Protein AF-A0A429BXP4-F1 (afdb_monomer)

Sequence (166 aa):
RALGGWEVPPVADDTGEAVEIPVRYDGPDLADVAALWGVAPEEVGALHRSRPYRVAFCGFATGFGDLTGLPPRLHVPRRSTPRTRVPAGAVALAGPYSAVYPRATPGGWQLIGTMPDPRPLWDPARERAALLTPGTRVRFVTADAAADGTGTGSAAAQATSPEAGA

pLDDT: mean 83.08, std 20.67, range [30.67, 98.5]

Solvent-accessible surface area (backbone atoms only — not comparable to full-atom values): 9716 Å² total; per-residue (Å²): 138,80,77,85,78,73,76,78,75,78,81,76,80,75,81,67,83,58,46,75,43,48,31,38,73,74,24,90,33,28,58,61,50,10,59,75,59,74,50,56,52,80,48,45,52,56,64,61,35,76,37,67,31,30,21,71,43,63,70,92,43,83,27,25,28,44,22,37,62,57,58,78,83,68,44,40,71,54,48,94,70,57,39,82,66,38,57,50,10,32,24,32,33,37,42,54,29,38,38,48,32,45,50,68,40,61,45,32,54,39,32,42,16,35,26,91,73,30,58,69,29,47,35,89,89,43,96,66,31,46,63,46,43,67,59,38,44,33,33,49,42,65,63,86,73,84,85,72,88,76,86,75,82,81,84,78,78,84,83,81,80,86,80,83,89,132

Secondary structure (DSSP, 8-state):
---TT-PPPPPPP--SPPEEEEEB---TTHHHHHHHHTS-HHHHHHHHHTS-EEEEEE-SSTT-EEEE---GGG-BPPPSS-EEEEPTTEEEEEBTEEEE-SS-EEE-SEEEEE-S--GGGB-TTSSS-BS--TT-EEEEEESSS----------PPP-PPP----

Structure (mmCIF, N/CA/C/O backbone):
data_AF-A0A429BXP4-F1
#
_entry.id   AF-A0A429BXP4-F1
#
loop_
_atom_site.group_PDB
_atom_site.id
_atom_site.type_symbol
_atom_site.label_atom_id
_atom_site.label_alt_id
_atom_site.label_comp_id
_atom_site.label_asym_id
_atom_site.label_entity_id
_atom_site.label_seq_id
_atom_site.pdbx_PDB_ins_code
_atom_site.Cartn_x
_atom_site.Cartn_y
_atom_site.Cartn_z
_atom_site.occupancy
_atom_site.B_iso_or_equiv
_atom_site.auth_seq_id
_atom_site.auth_comp_id
_atom_site.auth_asym_id
_atom_site.auth_atom_id
_atom_site.pdbx_PDB_model_num
ATOM 1 N N . ARG A 1 1 ? 14.741 22.616 -33.235 1.00 57.88 1 ARG A N 1
ATOM 2 C CA . ARG A 1 1 ? 15.098 21.176 -33.260 1.00 57.88 1 ARG A CA 1
ATOM 3 C C . ARG A 1 1 ? 13.783 20.406 -33.163 1.00 57.88 1 ARG A C 1
ATOM 5 O O . ARG A 1 1 ? 13.161 20.465 -32.114 1.00 57.88 1 ARG A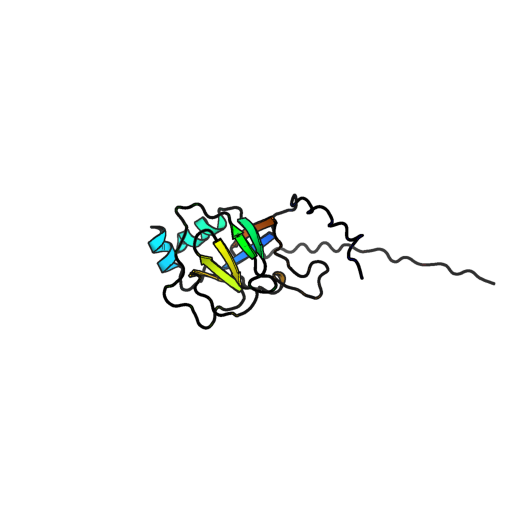 O 1
ATOM 12 N N . ALA A 1 2 ? 13.274 19.864 -34.271 1.00 58.53 2 ALA A N 1
ATOM 13 C CA . ALA A 1 2 ? 11.943 19.255 -34.316 1.00 58.53 2 ALA A CA 1
ATOM 14 C C . ALA A 1 2 ? 12.009 17.794 -33.849 1.00 58.53 2 ALA A C 1
ATOM 16 O O . ALA A 1 2 ? 12.848 17.041 -34.336 1.00 58.53 2 ALA A O 1
ATOM 17 N N . LEU A 1 3 ? 11.109 17.394 -32.948 1.00 65.88 3 LEU A N 1
ATOM 18 C CA . LEU A 1 3 ? 10.882 16.004 -32.516 1.00 65.88 3 LEU A CA 1
ATOM 19 C C . LEU A 1 3 ? 10.189 15.158 -33.614 1.00 65.88 3 LEU A C 1
ATOM 21 O O . LEU A 1 3 ? 9.490 14.201 -33.312 1.00 65.88 3 LEU A O 1
ATOM 25 N N . GLY A 1 4 ? 10.342 15.525 -34.892 1.00 71.12 4 GLY A N 1
ATOM 26 C CA . GLY A 1 4 ? 9.495 15.073 -36.006 1.00 71.12 4 GLY A CA 1
ATOM 27 C C . GLY A 1 4 ? 9.658 13.612 -36.431 1.00 71.12 4 GLY A C 1
ATOM 28 O O . GLY A 1 4 ? 9.002 13.197 -37.375 1.00 71.12 4 GLY A O 1
ATOM 29 N N . GLY A 1 5 ? 10.520 12.850 -35.758 1.00 77.25 5 GLY A N 1
ATOM 30 C CA . GLY A 1 5 ? 10.741 11.427 -36.022 1.00 77.25 5 GLY A CA 1
ATOM 31 C C . GLY A 1 5 ? 10.690 10.557 -34.770 1.00 77.25 5 GLY A C 1
ATOM 32 O O . GLY A 1 5 ? 11.159 9.425 -34.817 1.00 77.25 5 GLY A O 1
ATOM 33 N N . TRP A 1 6 ? 10.194 11.072 -33.636 1.00 77.19 6 TRP A N 1
ATOM 34 C CA . TRP A 1 6 ? 10.018 10.222 -32.462 1.00 77.19 6 TRP A CA 1
ATOM 35 C C . TRP A 1 6 ? 8.747 9.393 -32.617 1.00 77.19 6 TRP A C 1
ATOM 37 O O . TRP A 1 6 ? 7.641 9.853 -32.337 1.00 77.19 6 TRP A O 1
ATOM 47 N N . GLU A 1 7 ? 8.925 8.171 -33.101 1.00 73.69 7 GLU A N 1
ATOM 48 C CA . GLU A 1 7 ? 7.879 7.163 -33.101 1.00 73.69 7 GLU A CA 1
ATOM 49 C C . GLU A 1 7 ? 7.761 6.606 -31.680 1.00 73.69 7 GLU A C 1
ATOM 51 O O . GLU A 1 7 ? 8.727 6.080 -31.120 1.00 73.69 7 GLU A O 1
ATOM 56 N N . VAL A 1 8 ? 6.595 6.793 -31.060 1.00 71.44 8 VAL A N 1
ATOM 57 C CA . VAL A 1 8 ? 6.319 6.238 -29.733 1.00 71.44 8 VAL A CA 1
ATOM 58 C C . VAL A 1 8 ? 6.174 4.728 -29.912 1.00 71.44 8 VAL A C 1
ATOM 60 O O . VAL A 1 8 ? 5.257 4.308 -30.622 1.00 71.44 8 VAL A O 1
ATOM 63 N N . PRO A 1 9 ? 7.048 3.904 -29.304 1.00 68.19 9 PRO A N 1
ATOM 64 C CA . PRO A 1 9 ? 6.911 2.462 -29.395 1.00 68.19 9 PRO A CA 1
ATOM 65 C C . PRO A 1 9 ? 5.525 2.046 -28.892 1.00 68.19 9 PRO A C 1
ATOM 67 O O . PRO A 1 9 ? 5.037 2.633 -27.916 1.00 68.19 9 PRO A O 1
ATOM 70 N N . PRO A 1 10 ? 4.884 1.045 -29.516 1.00 61.34 10 PRO A N 1
ATOM 71 C CA . PRO A 1 10 ? 3.637 0.510 -28.997 1.00 61.34 10 PRO A CA 1
ATOM 72 C C . PRO A 1 10 ? 3.841 0.063 -27.547 1.00 61.34 10 PRO A C 1
ATOM 74 O O . PRO A 1 10 ? 4.886 -0.487 -27.188 1.00 61.34 10 PRO A O 1
ATOM 77 N N . VAL A 1 11 ? 2.846 0.334 -26.699 1.00 59.59 11 VAL A N 1
ATOM 78 C CA . VAL A 1 11 ? 2.852 -0.134 -25.311 1.00 59.59 11 VAL A CA 1
ATOM 79 C C . VAL A 1 11 ? 2.943 -1.655 -25.357 1.00 59.59 11 VAL A C 1
ATOM 81 O O . VAL A 1 11 ? 2.066 -2.294 -25.930 1.00 59.59 11 VAL A O 1
ATOM 84 N N . ALA A 1 12 ? 4.019 -2.222 -24.807 1.00 59.44 12 ALA A N 1
ATOM 85 C CA . ALA A 1 12 ? 4.189 -3.668 -24.764 1.00 59.44 12 ALA A CA 1
ATOM 86 C C . ALA A 1 12 ? 2.985 -4.307 -24.059 1.00 59.44 12 ALA A C 1
ATOM 88 O O . ALA A 1 12 ? 2.574 -3.844 -22.989 1.00 59.44 12 ALA A O 1
ATOM 89 N N . ASP A 1 13 ? 2.431 -5.361 -24.656 1.00 53.03 13 ASP A N 1
ATOM 90 C CA . ASP A 1 13 ? 1.368 -6.134 -24.030 1.00 53.03 13 ASP A CA 1
ATOM 91 C C . ASP A 1 13 ? 1.881 -6.717 -22.707 1.00 53.03 13 ASP A C 1
ATOM 93 O O . ASP A 1 13 ? 2.863 -7.459 -22.666 1.00 53.03 13 ASP A O 1
ATOM 97 N N . ASP A 1 14 ? 1.214 -6.384 -21.599 1.00 57.91 14 ASP A N 1
ATOM 98 C CA . ASP A 1 14 ? 1.537 -6.933 -20.278 1.00 57.91 14 ASP A CA 1
ATOM 99 C C . ASP A 1 14 ? 0.919 -8.334 -20.110 1.00 57.91 14 ASP A C 1
ATOM 101 O O . ASP A 1 14 ? 0.059 -8.570 -19.254 1.00 57.91 14 ASP A O 1
ATOM 105 N N . THR A 1 15 ? 1.333 -9.262 -20.982 1.00 55.06 15 THR A N 1
ATOM 106 C CA . THR A 1 15 ? 1.071 -10.710 -20.882 1.00 55.06 15 THR A CA 1
ATOM 107 C C . THR A 1 15 ? 2.021 -11.405 -19.904 1.00 55.06 15 THR A C 1
ATOM 109 O O . THR A 1 15 ? 1.985 -12.628 -19.781 1.00 55.06 15 THR A O 1
ATOM 112 N N . GLY A 1 16 ? 2.879 -10.643 -19.219 1.00 65.69 16 GLY A N 1
ATOM 113 C CA . GLY A 1 16 ? 3.829 -11.148 -18.239 1.00 65.69 16 GLY A CA 1
ATOM 114 C C . GLY A 1 16 ? 3.165 -11.747 -16.998 1.00 65.69 16 GLY A C 1
ATOM 115 O O . GLY A 1 16 ? 1.983 -11.523 -16.694 1.00 65.69 16 GLY A O 1
ATOM 116 N N . GLU A 1 17 ? 3.954 -12.533 -16.271 1.00 83.25 17 GLU A N 1
ATOM 117 C CA . GLU A 1 17 ? 3.596 -13.028 -14.947 1.00 83.25 17 GLU A CA 1
ATOM 118 C C . GLU A 1 17 ? 3.415 -11.856 -13.967 1.00 83.25 17 GLU A C 1
ATOM 120 O O . GLU A 1 17 ? 4.081 -10.825 -14.071 1.00 83.25 17 GLU A O 1
ATOM 125 N N . ALA A 1 18 ? 2.468 -11.985 -13.033 1.00 91.38 18 ALA A N 1
ATOM 126 C CA . ALA A 1 18 ? 2.193 -10.921 -12.074 1.00 91.38 18 ALA A CA 1
ATOM 127 C C . ALA A 1 18 ? 3.382 -10.730 -11.124 1.00 91.38 18 ALA A C 1
ATOM 129 O O . ALA A 1 18 ? 3.876 -11.691 -10.542 1.00 91.38 18 ALA A O 1
ATOM 130 N N . VAL A 1 19 ? 3.785 -9.479 -10.904 1.00 93.00 19 VAL A N 1
ATOM 131 C CA . VAL A 1 19 ? 4.804 -9.139 -9.909 1.00 93.00 19 VAL A CA 1
ATOM 132 C C . VAL A 1 19 ? 4.271 -9.460 -8.519 1.00 93.00 19 VAL A C 1
ATOM 134 O O . VAL A 1 19 ? 3.243 -8.922 -8.093 1.00 93.00 19 VAL A O 1
ATOM 137 N N . GLU A 1 20 ? 4.992 -10.308 -7.797 1.00 95.00 20 GLU A N 1
ATOM 138 C CA . GLU A 1 20 ? 4.665 -10.629 -6.416 1.00 95.00 20 GLU A CA 1
ATOM 139 C C . GLU A 1 20 ? 5.269 -9.621 -5.450 1.00 95.00 20 GLU A C 1
ATOM 141 O O . GLU A 1 20 ? 6.457 -9.306 -5.494 1.00 95.00 20 GLU A O 1
ATOM 146 N N . ILE A 1 21 ? 4.430 -9.129 -4.546 1.00 96.06 21 ILE A N 1
ATOM 147 C CA . ILE A 1 21 ? 4.822 -8.218 -3.481 1.00 96.06 21 ILE A CA 1
ATOM 148 C C . ILE A 1 21 ? 4.629 -8.942 -2.147 1.00 96.06 21 ILE A C 1
ATOM 150 O O . ILE A 1 21 ? 3.482 -9.134 -1.727 1.00 96.06 21 ILE A O 1
ATOM 154 N N . PRO A 1 22 ? 5.716 -9.347 -1.467 1.00 96.94 22 PRO A N 1
ATOM 155 C CA . PRO A 1 22 ? 5.642 -9.915 -0.129 1.00 96.94 22 PRO A CA 1
ATOM 156 C C . PRO A 1 22 ? 5.201 -8.862 0.885 1.00 96.94 22 PRO A C 1
ATOM 158 O O . PRO A 1 22 ? 5.755 -7.768 0.929 1.00 96.94 22 PRO A O 1
ATOM 161 N N . VAL A 1 23 ? 4.227 -9.203 1.724 1.00 98.06 23 VAL A N 1
ATOM 162 C CA . VAL A 1 23 ? 3.652 -8.314 2.736 1.00 98.06 23 VAL A CA 1
ATOM 163 C C . VAL A 1 23 ? 3.552 -9.038 4.068 1.00 98.06 23 VAL A C 1
ATOM 165 O O . VAL A 1 23 ? 2.966 -10.118 4.160 1.00 98.06 23 VAL A O 1
ATOM 168 N N . ARG A 1 24 ? 4.075 -8.412 5.119 1.00 98.00 24 ARG A N 1
ATOM 169 C CA . ARG A 1 24 ? 3.652 -8.680 6.493 1.00 98.00 24 ARG A CA 1
ATOM 170 C C . ARG A 1 24 ? 2.472 -7.770 6.784 1.00 98.00 24 ARG A C 1
ATOM 172 O O . ARG A 1 24 ? 2.585 -6.561 6.618 1.00 98.00 24 ARG A O 1
ATOM 179 N N . TYR A 1 25 ? 1.331 -8.331 7.161 1.00 97.88 25 TYR A N 1
ATOM 180 C CA . TYR A 1 25 ? 0.165 -7.535 7.542 1.00 97.88 25 TYR A CA 1
ATOM 181 C C . TYR A 1 25 ? 0.307 -7.125 9.010 1.00 97.88 25 TYR A C 1
ATOM 183 O O . TYR A 1 25 ? -0.297 -7.720 9.893 1.00 97.88 25 TYR A O 1
ATOM 191 N N . ASP A 1 26 ? 1.157 -6.126 9.246 1.00 97.31 26 ASP A N 1
ATOM 192 C CA . ASP A 1 26 ? 1.536 -5.571 10.554 1.00 97.31 26 ASP A CA 1
ATOM 193 C C . ASP A 1 26 ? 1.261 -4.056 10.658 1.00 97.31 26 ASP A C 1
ATOM 195 O O . ASP A 1 26 ? 1.789 -3.363 11.529 1.00 97.31 26 ASP A O 1
ATOM 199 N N . GLY A 1 27 ? 0.455 -3.518 9.737 1.00 97.69 27 GLY A N 1
ATOM 200 C CA . GLY A 1 27 ? 0.245 -2.084 9.607 1.00 97.69 27 GLY A CA 1
ATOM 201 C C . GLY A 1 27 ? -0.566 -1.479 10.760 1.00 97.69 27 GLY A C 1
ATOM 202 O O . GLY A 1 27 ? -1.510 -2.098 11.252 1.00 97.69 27 GLY A O 1
ATOM 203 N N . PRO A 1 28 ? -0.264 -0.230 11.159 1.00 98.00 28 PRO A N 1
ATOM 204 C CA . PRO A 1 28 ? -0.914 0.425 12.293 1.00 98.00 28 PRO A CA 1
ATOM 205 C C . PRO A 1 28 ? -2.403 0.728 12.075 1.00 98.00 28 PRO A C 1
ATOM 207 O O . PRO A 1 28 ? -3.103 0.966 13.051 1.00 98.00 28 PRO A O 1
ATOM 210 N N . ASP A 1 29 ? -2.885 0.740 10.827 1.00 98.31 29 ASP A N 1
ATOM 211 C CA . ASP A 1 29 ? -4.287 1.026 10.495 1.00 98.31 29 ASP A CA 1
ATOM 212 C C . ASP A 1 29 ? -5.093 -0.256 10.207 1.00 98.31 29 ASP A C 1
ATOM 214 O O . ASP A 1 29 ? -6.226 -0.175 9.737 1.00 98.31 29 ASP A O 1
ATOM 218 N N . LEU A 1 30 ? -4.535 -1.447 10.466 1.00 97.56 30 LEU A N 1
ATOM 219 C CA . LEU A 1 30 ? -5.219 -2.722 10.212 1.00 97.56 30 LEU A CA 1
ATOM 220 C C . LEU A 1 30 ? -6.564 -2.823 10.924 1.00 97.56 30 LEU A C 1
ATOM 222 O O . LEU A 1 30 ? -7.554 -3.176 10.291 1.00 97.56 30 LEU A O 1
ATOM 226 N N . ALA A 1 31 ? -6.604 -2.497 12.216 1.00 98.00 31 ALA A N 1
ATOM 227 C CA . ALA A 1 31 ? -7.829 -2.567 13.008 1.00 98.00 31 ALA A CA 1
ATOM 228 C C . ALA A 1 31 ? -8.898 -1.584 12.498 1.00 98.00 31 ALA A C 1
ATOM 230 O O . ALA A 1 31 ? -10.065 -1.952 12.375 1.00 98.00 31 ALA A O 1
ATOM 231 N N . ASP A 1 32 ? -8.493 -0.367 12.126 1.00 98.06 32 ASP A N 1
ATOM 232 C CA . ASP A 1 32 ? -9.397 0.645 11.571 1.00 98.06 32 ASP A CA 1
ATOM 233 C C . ASP A 1 32 ? -9.956 0.204 10.209 1.00 98.06 32 ASP A C 1
ATOM 235 O O . ASP A 1 32 ? -11.154 0.325 9.946 1.00 98.06 32 ASP A O 1
ATOM 239 N N . VAL A 1 33 ? -9.106 -0.352 9.339 1.00 98.38 33 VAL A N 1
ATOM 240 C CA . VAL A 1 33 ? -9.527 -0.908 8.043 1.00 98.38 33 VAL A CA 1
ATOM 241 C C . VAL A 1 33 ? -10.455 -2.108 8.233 1.00 98.38 33 VAL A C 1
ATOM 243 O O . VAL A 1 33 ? -11.461 -2.207 7.535 1.00 98.38 33 VAL A O 1
ATOM 246 N N . ALA A 1 34 ? -10.163 -2.987 9.191 1.00 98.31 34 ALA A N 1
ATOM 247 C CA . ALA A 1 34 ? -11.007 -4.131 9.520 1.00 98.31 34 ALA A CA 1
ATOM 248 C C . ALA A 1 34 ? -12.406 -3.686 9.965 1.00 98.31 34 ALA A C 1
ATOM 250 O O . ALA A 1 34 ? -13.405 -4.195 9.457 1.00 98.31 34 ALA A O 1
ATOM 251 N N . ALA A 1 35 ? -12.482 -2.666 10.826 1.00 98.25 35 ALA A N 1
ATOM 252 C CA . ALA A 1 35 ? -13.742 -2.074 11.262 1.00 98.25 35 ALA A CA 1
ATOM 253 C C . ALA A 1 35 ? -14.536 -1.467 10.091 1.00 98.25 35 ALA A C 1
ATOM 255 O O . ALA A 1 35 ? -15.740 -1.692 9.986 1.00 98.25 35 ALA A O 1
ATOM 256 N N . LEU A 1 36 ? -13.868 -0.757 9.173 1.00 97.88 36 LEU A N 1
ATOM 257 C CA . LEU A 1 36 ? -14.496 -0.220 7.957 1.00 97.88 36 LEU A CA 1
ATOM 258 C C . LEU A 1 36 ? -15.024 -1.318 7.025 1.00 97.88 36 LEU A C 1
ATOM 260 O O . LEU A 1 36 ? -15.998 -1.104 6.306 1.00 97.88 36 LEU A O 1
ATOM 264 N N . TRP A 1 37 ? -14.375 -2.479 7.013 1.00 97.75 37 TRP A N 1
ATOM 265 C CA . TRP A 1 37 ? -14.766 -3.630 6.201 1.00 97.75 37 TRP A CA 1
ATOM 266 C C . TRP A 1 37 ? -15.758 -4.567 6.901 1.00 97.75 37 TRP A C 1
ATOM 268 O O . TRP A 1 37 ? -16.327 -5.431 6.235 1.00 97.75 37 TRP A O 1
ATOM 278 N N . GLY A 1 38 ? -15.982 -4.395 8.208 1.00 97.94 38 GLY A N 1
ATOM 279 C CA . GLY A 1 38 ? -16.840 -5.262 9.016 1.00 97.94 38 GLY A CA 1
ATOM 280 C C . GLY A 1 38 ? -16.269 -6.668 9.223 1.00 97.94 38 GLY A C 1
ATOM 281 O O . GLY A 1 38 ? -17.031 -7.630 9.226 1.00 97.94 38 GLY A O 1
ATOM 282 N N . VAL A 1 39 ? -14.944 -6.791 9.350 1.00 98.25 39 VAL A N 1
ATOM 283 C CA . VAL A 1 39 ? -14.217 -8.069 9.490 1.00 98.25 39 VAL A CA 1
ATOM 284 C C . VAL A 1 39 ? -13.242 -8.032 10.666 1.00 98.25 39 VAL A C 1
ATOM 286 O O . VAL A 1 39 ? -12.987 -6.965 11.230 1.00 98.25 39 VAL A O 1
ATOM 289 N N . ALA A 1 40 ? -12.674 -9.180 11.034 1.00 97.62 40 ALA A N 1
ATOM 290 C CA . ALA A 1 40 ? -11.598 -9.232 12.018 1.00 97.62 40 ALA A CA 1
ATOM 291 C C . ALA A 1 40 ? -10.268 -8.706 11.424 1.00 97.62 40 ALA A C 1
ATOM 293 O O . ALA A 1 40 ? -10.030 -8.861 10.219 1.00 97.62 40 ALA A O 1
ATOM 294 N N . PRO A 1 41 ? -9.371 -8.095 12.228 1.00 96.25 41 PRO A N 1
ATOM 295 C CA . PRO A 1 41 ? -8.076 -7.593 11.751 1.00 96.25 41 PRO A CA 1
ATOM 296 C C . PRO A 1 41 ? -7.243 -8.619 10.973 1.00 96.25 41 PRO A C 1
ATOM 298 O O . PRO A 1 41 ? -6.599 -8.279 9.980 1.00 96.25 41 PRO A O 1
ATOM 301 N N . GLU A 1 42 ? -7.304 -9.886 11.372 1.00 94.88 42 GLU A N 1
ATOM 302 C CA . GLU A 1 42 ? -6.574 -10.996 10.760 1.00 94.88 42 GLU A CA 1
ATOM 303 C C . GLU A 1 42 ? -7.083 -11.322 9.342 1.00 94.88 42 GLU A C 1
ATOM 305 O O . GLU A 1 42 ? -6.336 -11.827 8.499 1.00 94.88 42 GLU A O 1
ATOM 310 N N . GLU A 1 43 ? -8.340 -10.990 9.033 1.00 97.19 43 GLU A N 1
ATOM 311 C CA . GLU A 1 43 ? -8.970 -11.247 7.733 1.00 97.19 43 GLU A CA 1
ATOM 312 C C . GLU A 1 43 ? -8.601 -10.194 6.677 1.00 97.19 43 GLU A C 1
ATOM 314 O O . GLU A 1 43 ? -8.674 -10.466 5.472 1.00 97.19 43 GLU A O 1
ATOM 319 N N . VAL A 1 44 ? -8.150 -9.005 7.099 1.00 97.94 44 VAL A N 1
ATOM 320 C CA . VAL A 1 44 ? -7.784 -7.899 6.196 1.00 97.94 44 VAL A CA 1
ATOM 321 C C . VAL A 1 44 ? -6.720 -8.343 5.198 1.00 97.94 44 VAL A C 1
ATOM 323 O O . VAL A 1 44 ? -6.854 -8.111 3.993 1.00 97.94 44 VAL A O 1
ATOM 326 N N . GLY A 1 45 ? -5.688 -9.038 5.679 1.00 97.12 45 GLY A N 1
ATOM 327 C CA . GLY A 1 45 ? -4.607 -9.518 4.828 1.00 97.12 45 GLY A CA 1
ATOM 328 C C . GLY A 1 45 ? -5.066 -10.546 3.797 1.00 97.12 45 GLY A C 1
ATOM 329 O O . GLY A 1 45 ? -4.655 -10.488 2.636 1.00 97.12 45 GLY A O 1
ATOM 330 N N . ALA A 1 46 ? -5.967 -11.454 4.184 1.00 96.56 46 ALA A N 1
ATOM 331 C CA . ALA A 1 46 ? -6.544 -12.440 3.2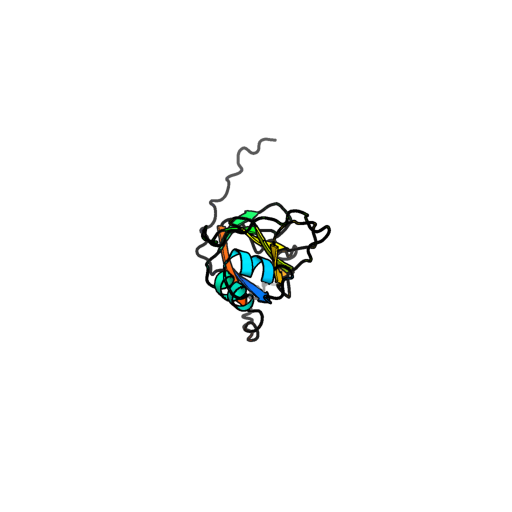74 1.00 96.56 46 ALA A CA 1
ATOM 332 C C . ALA A 1 46 ? -7.384 -11.768 2.177 1.00 96.56 46 ALA A C 1
ATOM 334 O O . ALA A 1 46 ? -7.197 -12.050 0.990 1.00 96.56 46 ALA A O 1
ATOM 335 N N . LEU A 1 47 ? -8.247 -10.820 2.554 1.00 96.56 47 LEU A N 1
ATOM 336 C CA . LEU A 1 47 ? -9.074 -10.065 1.614 1.00 96.56 47 LEU A CA 1
ATOM 337 C C . LEU A 1 47 ? -8.243 -9.217 0.650 1.00 96.56 47 LEU A C 1
ATOM 339 O O . LEU A 1 47 ? -8.539 -9.197 -0.547 1.00 96.56 47 LEU A O 1
ATOM 343 N N . HIS A 1 48 ? -7.200 -8.555 1.151 1.00 97.44 48 HIS A N 1
ATOM 344 C CA . HIS A 1 48 ? -6.289 -7.750 0.344 1.00 97.44 48 HIS A CA 1
ATOM 345 C C . HIS A 1 48 ? -5.522 -8.610 -0.673 1.00 97.44 48 HIS A C 1
ATOM 347 O O . HIS A 1 48 ? -5.548 -8.324 -1.866 1.00 97.44 48 HIS A O 1
ATOM 353 N N . ARG A 1 49 ? -4.911 -9.721 -0.240 1.00 96.06 49 ARG A N 1
ATOM 354 C CA . ARG A 1 49 ? -4.138 -10.624 -1.117 1.00 96.06 49 ARG A CA 1
ATOM 355 C C . ARG A 1 49 ? -4.984 -11.400 -2.128 1.00 96.06 49 ARG A C 1
ATOM 357 O O . ARG A 1 49 ? -4.472 -11.755 -3.184 1.00 96.06 49 ARG A O 1
ATOM 364 N N . SER A 1 50 ? -6.255 -11.679 -1.838 1.00 93.69 50 SER A N 1
ATOM 365 C CA . SER A 1 50 ? -7.120 -12.517 -2.694 1.00 93.69 50 SER A CA 1
ATOM 366 C C . SER A 1 50 ? -7.393 -11.956 -4.100 1.00 93.69 50 SER A C 1
ATOM 368 O O . SER A 1 50 ? -8.127 -12.566 -4.877 1.00 93.69 50 SER A O 1
ATOM 370 N N . ARG A 1 51 ? -6.846 -10.781 -4.433 1.00 87.19 51 ARG A N 1
ATOM 371 C CA . ARG A 1 51 ? -7.223 -9.992 -5.602 1.00 87.19 51 ARG A CA 1
ATOM 372 C C . ARG A 1 51 ? -6.051 -9.780 -6.550 1.00 87.19 51 ARG A C 1
ATOM 374 O O . ARG A 1 51 ? -4.938 -9.519 -6.093 1.00 87.19 51 ARG A O 1
ATOM 381 N N . PRO A 1 52 ? -6.299 -9.825 -7.868 1.00 90.31 52 PRO A N 1
ATOM 382 C CA . PRO A 1 52 ? -5.352 -9.300 -8.831 1.00 90.31 52 PRO A CA 1
ATOM 383 C C . PRO A 1 52 ? -5.362 -7.771 -8.773 1.00 90.31 52 PRO A C 1
ATOM 385 O O . PRO A 1 52 ? -6.423 -7.146 -8.705 1.00 90.31 52 PRO A O 1
ATOM 388 N N . TYR A 1 53 ? -4.178 -7.178 -8.848 1.00 95.56 53 TYR A N 1
ATOM 389 C CA . TYR A 1 53 ? -4.002 -5.739 -8.955 1.00 95.56 53 TYR A CA 1
ATOM 390 C C . TYR A 1 53 ? -3.363 -5.369 -10.288 1.00 95.56 53 TYR A C 1
ATOM 392 O O . TYR A 1 53 ? -2.675 -6.176 -10.920 1.00 95.56 53 TYR A O 1
ATOM 400 N N . ARG A 1 54 ? -3.573 -4.124 -10.710 1.00 94.81 54 ARG A N 1
ATOM 401 C CA . ARG A 1 54 ? -2.916 -3.537 -11.876 1.00 94.81 54 ARG A CA 1
ATOM 402 C C . ARG A 1 54 ? -2.483 -2.110 -11.574 1.00 94.81 54 ARG A C 1
ATOM 404 O O . ARG A 1 54 ? -3.272 -1.331 -11.035 1.00 94.81 54 ARG A O 1
ATOM 411 N N . VAL A 1 55 ? -1.255 -1.762 -11.950 1.00 93.94 55 VAL A N 1
ATOM 412 C CA . VAL A 1 55 ? -0.759 -0.382 -11.864 1.00 93.94 55 VAL A CA 1
ATOM 413 C C . VAL A 1 55 ? -1.561 0.488 -12.830 1.00 93.94 55 VAL A C 1
ATOM 415 O O . VAL A 1 55 ? -1.471 0.313 -14.046 1.00 93.94 55 VAL A O 1
ATOM 418 N N . ALA A 1 56 ? -2.357 1.411 -12.297 1.00 89.25 56 ALA A N 1
ATOM 419 C CA . ALA A 1 56 ? -3.156 2.335 -13.097 1.00 89.25 56 ALA A CA 1
ATOM 420 C C . ALA A 1 56 ? -2.326 3.537 -13.557 1.00 89.25 56 ALA A C 1
ATOM 422 O O . ALA A 1 56 ? -2.397 3.933 -14.717 1.00 89.25 56 ALA A O 1
ATOM 423 N N . PHE A 1 57 ? -1.515 4.099 -12.662 1.00 84.88 57 PHE A N 1
ATOM 424 C CA . PHE A 1 57 ? -0.621 5.209 -12.966 1.00 84.88 57 PHE A CA 1
ATOM 425 C C . PHE A 1 57 ? 0.591 5.213 -12.030 1.00 84.88 57 PHE A C 1
ATOM 427 O O . PHE A 1 57 ? 0.591 4.600 -10.961 1.00 84.88 57 PHE A O 1
ATOM 434 N N . CYS A 1 58 ? 1.637 5.908 -12.470 1.00 81.38 58 CYS A N 1
ATOM 435 C CA . CYS A 1 58 ? 2.872 6.152 -11.732 1.00 81.38 58 CYS A CA 1
ATOM 436 C C . CYS A 1 58 ? 3.158 7.660 -11.750 1.00 81.38 58 CYS A C 1
ATOM 438 O O . CYS A 1 58 ? 2.710 8.358 -12.659 1.00 81.38 58 CYS A O 1
ATOM 440 N N . GLY A 1 59 ? 3.948 8.161 -10.796 1.00 70.38 59 GLY A N 1
ATOM 441 C CA . GLY A 1 59 ? 4.464 9.540 -10.857 1.00 70.38 59 GLY A CA 1
ATOM 442 C C . GLY A 1 59 ? 4.442 10.326 -9.548 1.00 70.38 59 GLY A C 1
ATOM 443 O O . GLY A 1 59 ? 5.045 11.392 -9.488 1.00 70.38 59 GLY A O 1
ATOM 444 N N . PHE A 1 60 ? 3.818 9.809 -8.483 1.00 71.75 60 PHE A N 1
ATOM 445 C CA . PHE A 1 60 ? 3.868 10.450 -7.160 1.00 71.75 60 PHE A CA 1
ATOM 446 C C . PHE A 1 60 ? 5.288 10.439 -6.562 1.00 71.75 60 PHE A C 1
ATOM 448 O O . PHE A 1 60 ? 5.779 11.437 -6.034 1.00 71.75 60 PHE A O 1
ATOM 455 N N . ALA A 1 61 ? 5.973 9.303 -6.675 1.00 73.12 61 ALA A N 1
ATOM 456 C CA . ALA A 1 61 ? 7.375 9.120 -6.324 1.00 73.12 61 ALA A CA 1
ATOM 457 C C . ALA A 1 61 ? 8.007 8.099 -7.281 1.00 73.12 61 ALA A C 1
ATOM 459 O O . ALA A 1 61 ? 7.306 7.287 -7.887 1.00 73.12 61 ALA A O 1
ATOM 460 N N . THR A 1 62 ? 9.333 8.121 -7.423 1.00 78.56 62 THR A N 1
ATOM 461 C CA . THR A 1 62 ? 10.058 7.134 -8.239 1.00 78.56 62 THR A CA 1
ATOM 462 C C . THR A 1 62 ? 9.799 5.728 -7.698 1.00 78.56 62 THR A C 1
ATOM 464 O O . THR A 1 62 ? 10.037 5.483 -6.516 1.00 78.56 62 THR A O 1
ATOM 467 N N . GLY A 1 63 ? 9.282 4.834 -8.543 1.00 77.81 63 GLY A N 1
ATOM 468 C CA . GLY A 1 63 ? 8.884 3.474 -8.154 1.00 77.81 63 GLY A CA 1
ATOM 469 C C . GLY A 1 63 ? 7.519 3.357 -7.462 1.00 77.81 63 GLY A C 1
ATOM 470 O O . GLY A 1 63 ? 7.142 2.255 -7.077 1.00 77.81 63 GLY A O 1
ATOM 471 N N . PHE A 1 64 ? 6.767 4.453 -7.292 1.00 85.94 64 PHE A N 1
ATOM 472 C CA . PHE A 1 64 ? 5.414 4.410 -6.727 1.00 85.94 64 PHE A CA 1
ATOM 473 C C . PHE A 1 64 ? 4.397 4.125 -7.834 1.00 85.94 64 PHE A C 1
ATOM 475 O O . PHE A 1 64 ? 4.337 4.861 -8.825 1.00 85.94 64 PHE A O 1
ATOM 482 N N . GLY A 1 65 ? 3.601 3.075 -7.648 1.00 88.75 65 GLY A N 1
ATOM 483 C CA . GLY A 1 65 ? 2.498 2.716 -8.533 1.00 88.75 65 GLY A CA 1
ATOM 484 C C . GLY A 1 65 ? 1.186 2.652 -7.763 1.00 88.75 65 GLY A C 1
ATOM 485 O O . GLY A 1 65 ? 1.086 1.919 -6.779 1.00 88.75 65 GLY A O 1
ATOM 486 N N . ASP A 1 66 ? 0.187 3.393 -8.231 1.00 92.56 66 ASP A N 1
ATOM 487 C CA . ASP A 1 66 ? -1.177 3.323 -7.719 1.00 92.56 66 ASP A CA 1
ATOM 488 C C . ASP A 1 66 ? -1.870 2.092 -8.314 1.00 92.56 66 ASP A C 1
ATOM 490 O O . ASP A 1 66 ? -2.053 1.977 -9.531 1.00 92.56 66 ASP A O 1
ATOM 494 N N . LEU A 1 67 ? -2.229 1.140 -7.455 1.00 95.62 67 LEU A N 1
ATOM 495 C CA . LEU A 1 67 ? -2.762 -0.157 -7.851 1.00 95.62 67 LEU A CA 1
ATOM 496 C C . LEU A 1 67 ? -4.285 -0.167 -7.770 1.00 95.62 67 LEU A C 1
ATOM 498 O O . LEU A 1 67 ? -4.860 0.056 -6.709 1.00 95.62 67 LEU A O 1
ATOM 502 N N . THR A 1 68 ? -4.940 -0.507 -8.872 1.00 94.81 68 THR A N 1
ATOM 503 C CA . THR A 1 68 ? -6.387 -0.767 -8.931 1.00 94.81 68 THR A CA 1
ATOM 504 C C . THR A 1 68 ? -6.669 -2.265 -8.866 1.00 94.81 68 THR A C 1
ATOM 506 O O . THR A 1 68 ? -5.787 -3.072 -9.149 1.00 94.81 68 THR A O 1
ATOM 509 N N . GLY A 1 69 ? -7.888 -2.643 -8.478 1.00 92.06 69 GLY A N 1
ATOM 510 C CA . GLY A 1 69 ? -8.291 -4.045 -8.269 1.00 92.06 69 GLY A CA 1
ATOM 511 C C . GLY A 1 69 ? -9.158 -4.246 -7.024 1.00 92.06 69 GLY A C 1
ATOM 512 O O . GLY A 1 69 ? -9.770 -5.298 -6.837 1.00 92.06 69 GLY A O 1
ATOM 513 N N . LEU A 1 70 ? -9.264 -3.218 -6.177 1.00 92.56 70 LEU A N 1
ATOM 514 C CA . LEU A 1 70 ? -10.120 -3.230 -5.000 1.00 92.56 70 LEU A CA 1
ATOM 515 C C . LEU A 1 70 ? -11.602 -3.006 -5.399 1.00 92.56 70 LEU A C 1
ATOM 517 O O . LEU A 1 70 ? -11.924 -1.939 -5.927 1.00 92.56 70 LEU A O 1
ATOM 521 N N . PRO A 1 71 ? -12.537 -3.951 -5.160 1.00 92.94 71 PRO A N 1
ATOM 522 C CA . PRO A 1 71 ? -13.970 -3.729 -5.327 1.00 92.94 71 PRO A CA 1
ATOM 523 C C . PRO A 1 71 ? -14.504 -2.600 -4.433 1.00 92.94 71 PRO A C 1
ATOM 525 O O . PRO A 1 71 ? -14.010 -2.443 -3.313 1.00 92.94 71 PRO A O 1
ATOM 528 N N . PRO A 1 72 ? -15.582 -1.911 -4.864 1.00 94.81 72 PRO A N 1
ATOM 529 C CA . PRO A 1 72 ? -16.168 -0.763 -4.163 1.00 94.81 72 PRO A CA 1
ATOM 530 C C . PRO A 1 72 ? -16.406 -0.964 -2.666 1.00 94.81 72 PRO A C 1
ATOM 532 O O . PRO A 1 72 ? -16.101 -0.086 -1.869 1.00 94.81 72 PRO A O 1
ATOM 535 N N . ARG A 1 73 ? -16.872 -2.153 -2.264 1.00 94.75 73 ARG A N 1
ATOM 536 C CA . ARG A 1 73 ? -17.152 -2.470 -0.854 1.00 94.75 73 ARG A CA 1
ATOM 537 C C . ARG A 1 73 ? -15.934 -2.407 0.075 1.00 94.75 73 ARG A C 1
ATOM 539 O O . ARG A 1 73 ? -16.122 -2.345 1.277 1.00 94.75 73 ARG A O 1
ATOM 546 N N . LEU A 1 74 ? -14.710 -2.495 -0.460 1.00 96.06 74 LEU A N 1
ATOM 547 C CA . LEU A 1 74 ? -13.480 -2.432 0.338 1.00 96.06 74 LEU A CA 1
ATOM 548 C C . LEU A 1 74 ? -12.738 -1.100 0.179 1.00 96.06 74 LEU A C 1
ATOM 550 O O . LEU A 1 74 ? -11.616 -0.968 0.663 1.00 96.06 74 LEU A O 1
ATOM 554 N N . HIS A 1 75 ? -13.323 -0.115 -0.504 1.00 97.31 75 HIS A N 1
ATOM 555 C CA . HIS A 1 75 ? -12.715 1.209 -0.591 1.00 97.31 75 HIS A CA 1
ATOM 556 C C . HIS A 1 75 ? -12.685 1.849 0.797 1.00 97.31 75 HIS A C 1
ATOM 558 O O . HIS A 1 75 ? -13.687 1.843 1.506 1.00 97.31 75 HIS A O 1
ATOM 564 N N . VAL A 1 76 ? -11.537 2.406 1.185 1.00 97.38 76 VAL A N 1
ATOM 565 C CA . VAL A 1 76 ? -11.357 3.049 2.500 1.00 97.38 76 VAL A CA 1
ATOM 566 C C . VAL A 1 76 ? -10.978 4.515 2.333 1.00 97.38 76 VAL A C 1
ATOM 568 O O . VAL A 1 76 ? -10.203 4.839 1.434 1.00 97.38 76 VAL A O 1
ATOM 571 N N . PRO A 1 77 ? -11.484 5.440 3.160 1.00 97.12 77 PRO A N 1
ATOM 572 C CA . PRO A 1 77 ? -11.080 6.833 3.070 1.00 97.12 77 PRO A CA 1
ATOM 573 C C . PRO A 1 77 ? -9.604 6.993 3.446 1.00 97.12 77 PRO A C 1
ATOM 575 O O . PRO A 1 77 ? -9.024 6.191 4.181 1.00 97.12 77 PRO A O 1
ATOM 578 N N . ARG A 1 78 ? -9.004 8.087 2.974 1.00 97.38 78 ARG A N 1
ATOM 579 C CA . ARG A 1 78 ? -7.741 8.570 3.540 1.00 97.38 78 ARG A CA 1
ATOM 580 C C . ARG A 1 78 ? -7.954 8.953 5.005 1.00 97.38 78 ARG A C 1
ATOM 582 O O . ARG A 1 78 ? -9.052 9.348 5.397 1.00 97.38 78 ARG A O 1
ATOM 589 N N . ARG A 1 79 ? -6.883 8.906 5.794 1.00 96.31 79 ARG A N 1
ATOM 590 C CA . ARG A 1 79 ? -6.861 9.499 7.133 1.00 96.31 79 ARG A CA 1
ATOM 591 C C . ARG A 1 79 ? -7.197 10.986 7.048 1.00 96.31 79 ARG A C 1
ATOM 593 O O . ARG A 1 79 ? -6.726 11.675 6.143 1.00 96.31 79 ARG A O 1
ATOM 600 N N . SER A 1 80 ? -7.961 11.472 8.023 1.00 93.81 80 SER A N 1
ATOM 601 C CA . SER A 1 80 ? -8.311 12.893 8.158 1.00 93.81 80 SER A CA 1
ATOM 602 C C . SER A 1 80 ? -7.076 13.773 8.354 1.00 93.81 80 SER A C 1
ATOM 604 O O . SER A 1 80 ? -6.975 14.840 7.755 1.00 93.81 80 SER A O 1
ATOM 606 N N . THR A 1 81 ? -6.105 13.283 9.128 1.00 94.75 81 THR A N 1
ATOM 607 C CA . THR A 1 81 ? -4.800 13.924 9.317 1.00 94.75 81 THR A CA 1
ATOM 608 C C . THR A 1 81 ? -3.704 13.046 8.706 1.00 94.75 81 THR A C 1
ATOM 610 O O . THR A 1 81 ? -3.521 11.906 9.157 1.00 94.75 81 THR A O 1
ATOM 613 N N . PRO A 1 82 ? -2.966 13.529 7.688 1.00 94.50 82 PRO A N 1
ATOM 614 C CA . PRO A 1 82 ? -1.890 12.764 7.073 1.00 94.50 82 PRO A CA 1
ATOM 615 C C . PRO A 1 82 ? -0.714 12.582 8.037 1.00 94.50 82 PRO A C 1
ATOM 617 O O . PRO A 1 82 ? -0.427 13.437 8.875 1.00 94.50 82 PRO A O 1
ATOM 620 N N . ARG A 1 83 ? 0.012 11.473 7.884 1.00 97.25 83 ARG A N 1
ATOM 621 C CA . ARG A 1 83 ? 1.282 11.262 8.577 1.00 97.25 83 ARG A CA 1
ATOM 622 C C . ARG A 1 83 ? 2.336 12.180 7.980 1.00 97.25 83 ARG A C 1
ATOM 624 O O . ARG A 1 83 ? 2.473 12.271 6.759 1.00 97.25 83 ARG A O 1
ATOM 631 N N . THR A 1 84 ? 3.139 12.780 8.849 1.00 97.00 84 THR A N 1
ATOM 632 C CA . THR A 1 84 ? 4.344 13.520 8.451 1.00 97.00 84 THR A CA 1
ATOM 633 C C . THR A 1 84 ? 5.383 12.602 7.811 1.00 97.00 84 THR A C 1
ATOM 635 O O . THR A 1 84 ? 6.174 13.046 6.984 1.00 97.00 84 THR A O 1
ATOM 638 N N . ARG A 1 85 ? 5.359 11.307 8.155 1.00 96.56 85 ARG A N 1
ATOM 639 C CA . ARG A 1 85 ? 6.245 10.289 7.598 1.00 96.56 85 ARG A CA 1
ATOM 640 C C . ARG A 1 85 ? 5.553 8.928 7.525 1.00 96.56 85 ARG A C 1
ATOM 642 O O . ARG A 1 85 ? 5.135 8.383 8.541 1.00 96.56 85 ARG A O 1
ATOM 649 N N . VAL A 1 86 ? 5.486 8.375 6.322 1.00 97.19 86 VAL A N 1
ATOM 650 C CA . VAL A 1 86 ? 5.183 6.972 6.021 1.00 97.19 86 VAL A CA 1
ATOM 651 C C . VAL A 1 86 ? 6.513 6.283 5.696 1.00 97.19 86 VAL A C 1
ATOM 653 O O . VAL A 1 86 ? 7.299 6.860 4.941 1.00 97.19 86 VAL A O 1
ATOM 656 N N . PRO A 1 87 ? 6.833 5.118 6.286 1.00 96.56 87 PRO A N 1
ATOM 657 C CA . PRO A 1 87 ? 8.094 4.428 6.024 1.00 96.56 87 PRO A CA 1
ATOM 658 C C . PRO A 1 87 ? 8.134 3.803 4.621 1.00 96.56 87 PRO A C 1
ATOM 660 O O . PRO A 1 87 ? 7.103 3.482 4.033 1.00 96.56 87 PRO A O 1
ATOM 663 N N . ALA A 1 88 ? 9.345 3.610 4.090 1.00 96.50 88 ALA A N 1
ATOM 664 C CA . ALA A 1 88 ? 9.540 2.789 2.896 1.00 96.50 88 ALA A CA 1
ATOM 665 C C . ALA A 1 88 ? 9.079 1.348 3.173 1.00 96.50 88 ALA A C 1
ATOM 667 O O . ALA A 1 88 ? 9.211 0.861 4.293 1.00 96.50 88 ALA A O 1
ATOM 668 N N . GLY A 1 89 ? 8.531 0.685 2.162 1.00 97.06 89 GLY A N 1
ATOM 669 C CA . GLY A 1 89 ? 7.912 -0.630 2.270 1.00 97.06 89 GLY A CA 1
ATOM 670 C C . GLY A 1 89 ? 6.488 -0.612 2.817 1.00 97.06 89 GLY A C 1
ATOM 671 O O . GLY A 1 89 ? 5.828 -1.641 2.743 1.00 97.06 89 GLY A O 1
ATOM 672 N N . ALA A 1 90 ? 5.963 0.512 3.317 1.00 98.25 90 ALA A N 1
ATOM 673 C CA . ALA A 1 90 ? 4.589 0.540 3.812 1.00 98.25 90 ALA A CA 1
ATOM 674 C C . ALA A 1 90 ? 3.599 0.152 2.703 1.00 98.25 90 ALA A C 1
ATOM 676 O O . ALA A 1 90 ? 3.642 0.707 1.606 1.00 98.25 90 ALA A O 1
ATOM 677 N N . VAL A 1 91 ? 2.706 -0.784 3.005 1.00 98.25 91 VAL A N 1
ATOM 678 C CA . VAL A 1 91 ? 1.599 -1.214 2.148 1.00 98.25 91 VAL A CA 1
ATOM 679 C C . VAL A 1 91 ? 0.347 -0.502 2.615 1.00 98.25 91 VAL A C 1
ATOM 681 O O . VAL A 1 91 ? 0.028 -0.518 3.808 1.00 98.25 91 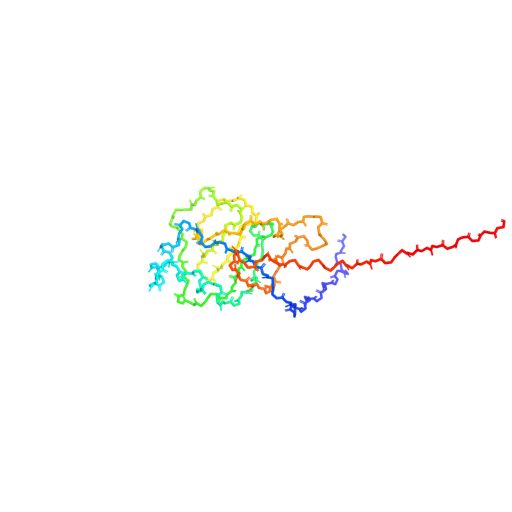VAL A O 1
ATOM 684 N N . ALA A 1 92 ? -0.349 0.151 1.693 1.00 98.06 92 ALA A N 1
ATOM 685 C CA . ALA A 1 92 ? -1.374 1.107 2.063 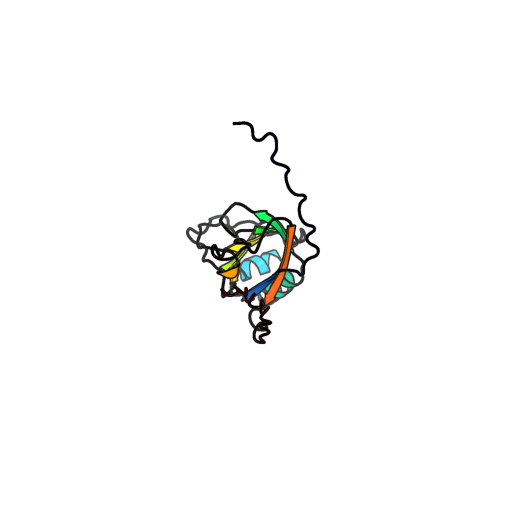1.00 98.06 92 ALA A CA 1
ATOM 686 C C . ALA A 1 92 ? -2.593 1.102 1.146 1.00 98.06 92 ALA A C 1
ATOM 688 O O . ALA A 1 92 ? -2.504 0.706 -0.010 1.00 98.06 92 ALA A O 1
ATOM 689 N N . LEU A 1 93 ? -3.706 1.626 1.661 1.00 98.19 93 LEU A N 1
ATOM 690 C CA . LEU A 1 93 ? -4.983 1.761 0.970 1.00 98.19 93 LEU A CA 1
ATOM 691 C C . LEU A 1 93 ? -5.506 3.204 1.002 1.00 98.19 93 LEU A C 1
ATOM 693 O O . LEU A 1 93 ? -5.423 3.887 2.028 1.00 98.19 93 LEU A O 1
ATOM 697 N N . ALA A 1 94 ? -6.099 3.650 -0.108 1.00 97.12 94 ALA A N 1
ATOM 698 C CA . ALA A 1 94 ? -6.8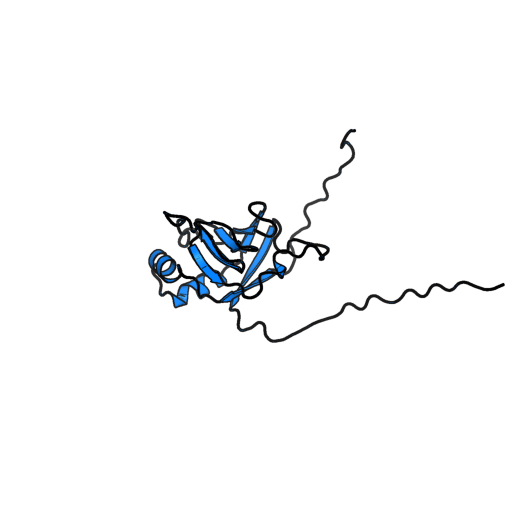98 4.873 -0.177 1.00 97.12 94 ALA A CA 1
ATOM 699 C C . ALA A 1 94 ? -7.882 4.845 -1.356 1.00 97.12 94 ALA A C 1
ATOM 701 O O . ALA A 1 94 ? -7.496 4.767 -2.521 1.00 97.12 94 ALA A O 1
ATOM 702 N N . GLY A 1 95 ? -9.168 4.990 -1.056 1.00 96.12 95 GLY A N 1
ATOM 703 C CA . GLY A 1 95 ? -10.260 4.858 -2.009 1.00 96.12 95 GLY A CA 1
ATOM 704 C C . GLY A 1 95 ? -10.179 3.509 -2.734 1.00 96.12 95 GLY A C 1
ATOM 705 O O . GLY A 1 95 ? -10.105 2.477 -2.065 1.00 96.12 95 GLY A O 1
ATOM 706 N N . PRO A 1 96 ? -10.156 3.496 -4.078 1.00 95.44 96 PRO A N 1
ATOM 707 C CA . PRO A 1 96 ? -10.033 2.269 -4.862 1.00 95.44 96 PRO A CA 1
ATOM 708 C C . PRO A 1 96 ? -8.609 1.707 -4.933 1.00 95.44 96 PRO A C 1
ATOM 710 O O . PRO A 1 96 ? -8.412 0.651 -5.542 1.00 95.44 96 PRO A O 1
ATOM 713 N N . TYR A 1 97 ? -7.623 2.412 -4.373 1.00 97.19 97 TYR A N 1
ATOM 714 C CA . TYR A 1 97 ? -6.215 2.139 -4.617 1.00 97.19 97 TYR A CA 1
ATOM 715 C C . TYR A 1 97 ? -5.543 1.391 -3.468 1.00 97.19 97 TYR A C 1
ATOM 717 O O . TYR A 1 97 ? -5.822 1.638 -2.293 1.00 97.19 97 TYR A O 1
ATOM 725 N N . SER A 1 98 ? -4.609 0.517 -3.839 1.00 97.56 98 SER A N 1
ATOM 726 C CA . SER A 1 98 ? -3.545 0.003 -2.976 1.00 97.56 98 SER A CA 1
ATOM 727 C C . SER A 1 98 ? -2.189 0.488 -3.495 1.00 97.56 98 SER A C 1
ATOM 729 O O . SER A 1 98 ? -2.078 0.883 -4.655 1.00 97.56 98 SER A O 1
ATOM 731 N N . ALA A 1 99 ? -1.162 0.511 -2.655 1.00 96.44 99 ALA A N 1
ATOM 732 C CA . ALA A 1 99 ? 0.191 0.875 -3.060 1.00 96.44 99 ALA A CA 1
ATOM 733 C C . ALA A 1 99 ? 1.231 0.330 -2.080 1.00 96.44 99 ALA A C 1
ATOM 735 O O . ALA A 1 99 ? 0.917 0.002 -0.934 1.00 96.44 99 ALA A O 1
ATOM 736 N N . VAL A 1 100 ? 2.488 0.304 -2.528 1.00 96.94 100 VAL A N 1
ATOM 737 C CA . VAL A 1 100 ? 3.659 0.134 -1.664 1.00 96.94 100 VAL A CA 1
ATOM 738 C C . VAL A 1 100 ? 4.537 1.370 -1.782 1.00 96.94 100 VAL A C 1
ATOM 740 O O . VAL A 1 100 ? 4.869 1.797 -2.887 1.00 96.94 100 VAL A O 1
ATOM 743 N N . TYR A 1 101 ? 4.921 1.955 -0.652 1.00 95.38 101 TYR A N 1
ATOM 744 C CA . TYR A 1 101 ? 5.776 3.138 -0.622 1.00 95.38 101 TYR A CA 1
ATOM 745 C C . TYR A 1 101 ? 7.238 2.746 -0.914 1.00 95.38 101 TYR A C 1
ATOM 747 O O . TYR A 1 101 ? 7.851 2.075 -0.089 1.00 95.38 101 TYR A O 1
ATOM 755 N N . PRO A 1 102 ? 7.862 3.180 -2.025 1.00 92.81 102 PRO A N 1
ATOM 756 C CA . PRO A 1 102 ? 9.244 2.807 -2.357 1.00 92.81 102 PRO A CA 1
ATOM 757 C C . PRO A 1 102 ? 10.283 3.558 -1.509 1.00 92.81 102 PRO A C 1
ATOM 759 O O . PRO A 1 102 ? 11.440 3.163 -1.419 1.00 92.81 102 PRO A O 1
ATOM 762 N N . ARG A 1 103 ? 9.880 4.667 -0.882 1.00 92.50 103 ARG A N 1
ATOM 763 C CA . ARG A 1 103 ? 10.717 5.516 -0.030 1.00 92.50 103 ARG A CA 1
ATOM 764 C C . ARG A 1 103 ? 9.860 6.190 1.032 1.00 92.50 103 ARG A C 1
ATOM 766 O O . ARG A 1 103 ? 8.640 6.252 0.890 1.00 92.50 103 ARG A O 1
ATOM 773 N N . ALA A 1 104 ? 10.497 6.741 2.061 1.00 94.69 104 ALA A N 1
ATOM 774 C CA . ALA A 1 104 ? 9.770 7.465 3.091 1.00 94.69 104 ALA A CA 1
ATOM 775 C C . ALA A 1 104 ? 9.232 8.807 2.565 1.00 94.69 104 ALA A C 1
ATOM 777 O O . ALA A 1 104 ? 9.999 9.628 2.061 1.00 94.69 104 ALA A O 1
ATOM 778 N N . THR A 1 105 ? 7.927 9.043 2.704 1.00 93.56 105 THR A N 1
ATOM 779 C CA . THR A 1 105 ? 7.256 10.296 2.307 1.00 93.56 105 THR A CA 1
ATOM 780 C C . THR A 1 105 ? 6.120 10.629 3.278 1.00 93.56 105 THR A C 1
ATOM 782 O O . THR A 1 105 ? 5.590 9.721 3.915 1.00 93.56 105 THR A O 1
ATOM 785 N N . PRO A 1 106 ? 5.672 11.889 3.397 1.00 94.19 106 PRO A N 1
ATOM 786 C CA . PRO A 1 106 ? 4.384 12.188 4.022 1.00 94.19 106 PRO A CA 1
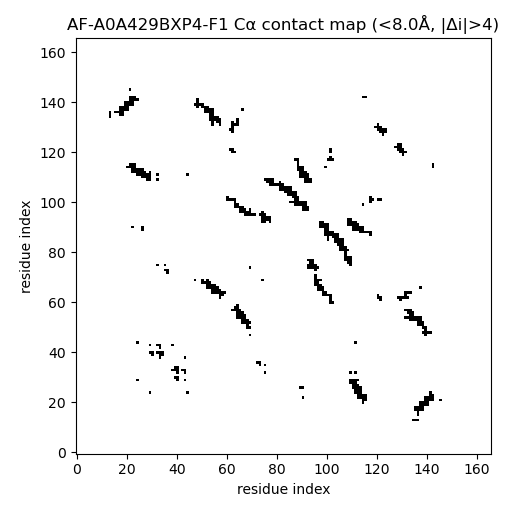ATOM 787 C C . PRO A 1 106 ? 3.236 11.486 3.278 1.00 94.19 106 PRO A C 1
ATOM 789 O O . PRO A 1 106 ? 3.336 11.228 2.074 1.00 94.19 106 PRO A O 1
ATOM 792 N N . GLY A 1 107 ? 2.138 11.172 3.967 1.00 94.19 107 GLY A N 1
ATOM 793 C CA . GLY A 1 107 ? 1.016 10.469 3.343 1.00 94.19 107 GLY A CA 1
ATOM 794 C C . GLY A 1 107 ? -0.174 10.237 4.268 1.00 94.19 107 GLY A C 1
ATOM 795 O O . GLY A 1 107 ? -0.020 10.027 5.466 1.00 94.19 107 GLY A O 1
ATOM 796 N N . GLY A 1 108 ? -1.380 10.278 3.699 1.00 95.88 108 GLY A N 1
ATOM 797 C CA . GLY A 1 108 ? -2.641 10.056 4.419 1.00 95.88 108 GLY A CA 1
ATOM 798 C C . GLY A 1 108 ? -3.315 8.719 4.118 1.00 95.88 108 GLY A C 1
ATOM 799 O O . GLY A 1 108 ? -4.506 8.587 4.370 1.00 95.88 108 GLY A O 1
ATOM 800 N N . TRP A 1 109 ? -2.615 7.760 3.517 1.00 97.81 109 TRP A N 1
ATOM 801 C CA . TRP A 1 109 ? -3.196 6.448 3.227 1.00 97.81 109 TRP A CA 1
ATOM 802 C C . TRP A 1 109 ? -3.229 5.582 4.492 1.00 97.81 109 TRP A C 1
ATOM 804 O O . TRP A 1 109 ? -2.415 5.776 5.401 1.00 97.81 109 TRP A O 1
ATOM 814 N N . GLN A 1 110 ? -4.178 4.647 4.535 1.00 98.38 110 GLN A N 1
ATOM 815 C CA . GLN A 1 110 ? -4.307 3.675 5.618 1.00 98.38 110 GLN A CA 1
ATOM 816 C C . GLN A 1 110 ? -3.244 2.594 5.441 1.00 98.38 110 GLN A C 1
ATOM 818 O O . GLN A 1 110 ? -3.224 1.926 4.413 1.00 98.38 110 GLN A O 1
ATOM 823 N N . LEU A 1 111 ? -2.340 2.443 6.400 1.00 98.50 111 LEU A N 1
ATOM 824 C CA . LEU A 1 111 ? -1.211 1.521 6.352 1.00 98.50 111 LEU A CA 1
ATOM 825 C C . LEU A 1 111 ? -1.621 0.171 6.945 1.00 98.50 111 LEU A C 1
ATOM 827 O O . LEU A 1 111 ? -1.864 0.066 8.147 1.00 98.50 111 LEU A O 1
ATOM 831 N N . ILE A 1 112 ? -1.662 -0.860 6.104 1.00 98.44 112 ILE A N 1
ATOM 832 C CA . ILE A 1 112 ? -2.140 -2.205 6.461 1.00 98.44 112 ILE A CA 1
ATOM 833 C C . ILE A 1 112 ? -1.022 -3.245 6.573 1.00 98.44 112 ILE A C 1
ATOM 835 O O . ILE A 1 112 ? -1.262 -4.370 6.999 1.00 98.44 112 ILE A O 1
ATOM 839 N N . GLY A 1 113 ? 0.205 -2.897 6.196 1.00 98.12 113 GLY A N 1
ATOM 840 C CA . GLY A 1 113 ? 1.328 -3.816 6.305 1.00 98.12 113 GLY A CA 1
ATOM 841 C C . GLY A 1 113 ? 2.636 -3.239 5.806 1.00 98.12 113 GLY A C 1
ATOM 842 O O . GLY A 1 113 ? 2.730 -2.053 5.481 1.00 98.12 113 GLY A O 1
ATOM 843 N N . THR A 1 114 ? 3.624 -4.116 5.703 1.00 98.31 114 THR A N 1
ATOM 844 C CA . THR A 1 114 ? 4.994 -3.780 5.340 1.00 98.31 114 THR A CA 1
ATOM 845 C C . THR A 1 114 ? 5.555 -4.806 4.359 1.00 98.31 114 THR A C 1
ATOM 847 O O . THR A 1 114 ? 5.521 -6.011 4.606 1.00 98.31 114 THR A O 1
ATOM 850 N N . MET A 1 115 ? 6.114 -4.326 3.250 1.00 97.50 115 MET A N 1
ATOM 851 C CA . MET A 1 115 ? 7.012 -5.072 2.376 1.00 97.50 115 MET A CA 1
ATOM 852 C C . MET A 1 115 ? 8.420 -5.047 2.991 1.00 97.50 115 MET A C 1
ATOM 854 O O . MET A 1 115 ? 8.999 -3.963 3.098 1.00 97.50 115 MET A O 1
ATOM 858 N N . PRO A 1 116 ? 8.989 -6.196 3.404 1.00 96.00 116 PRO A N 1
ATOM 859 C CA . PRO A 1 116 ? 10.247 -6.219 4.155 1.00 96.00 116 PRO A CA 1
ATOM 860 C C . PRO A 1 116 ? 11.454 -5.645 3.406 1.00 96.00 116 PRO A C 1
ATOM 862 O O . PRO A 1 116 ? 12.300 -5.002 4.022 1.00 96.00 116 PRO A O 1
ATOM 865 N N . ASP A 1 117 ? 11.528 -5.872 2.092 1.00 94.69 117 ASP A N 1
ATOM 866 C CA . ASP A 1 117 ? 12.580 -5.337 1.227 1.00 94.69 117 ASP A CA 1
ATOM 867 C C . ASP A 1 117 ? 11.962 -4.503 0.096 1.00 94.69 117 ASP A C 1
ATOM 869 O O . ASP A 1 117 ? 11.549 -5.063 -0.918 1.00 94.69 117 ASP A O 1
ATOM 873 N N . PRO A 1 118 ? 11.869 -3.170 0.242 1.00 92.31 118 PRO A N 1
ATOM 874 C CA . PRO A 1 118 ? 11.310 -2.301 -0.789 1.00 92.31 118 PRO A CA 1
ATOM 875 C C . PRO A 1 118 ? 12.296 -1.950 -1.913 1.00 92.31 118 PRO A C 1
ATOM 877 O O . PRO A 1 118 ? 11.882 -1.303 -2.875 1.00 92.31 118 PRO A O 1
ATOM 880 N N . ARG A 1 119 ? 13.580 -2.352 -1.836 1.00 90.19 119 ARG A N 1
ATOM 881 C CA . ARG A 1 119 ? 14.592 -2.024 -2.864 1.00 90.19 119 ARG A CA 1
ATOM 882 C C . ARG A 1 119 ? 14.173 -2.430 -4.282 1.00 90.19 119 ARG A C 1
ATOM 884 O O . ARG A 1 119 ? 14.376 -1.624 -5.185 1.00 90.19 119 ARG A O 1
ATOM 891 N N . PRO A 1 120 ? 13.535 -3.596 -4.517 1.00 90.06 120 PRO A N 1
ATOM 892 C CA . PRO A 1 120 ? 13.131 -3.986 -5.864 1.00 90.06 120 PRO A CA 1
ATOM 893 C C . PRO A 1 120 ? 12.134 -3.029 -6.521 1.00 90.06 120 PRO A C 1
ATOM 895 O O . PRO A 1 120 ? 12.059 -3.006 -7.743 1.00 90.06 120 PRO A O 1
ATOM 898 N N . LEU A 1 121 ? 11.376 -2.229 -5.757 1.00 90.00 121 LEU A N 1
ATOM 899 C CA . LEU A 1 121 ? 10.409 -1.277 -6.321 1.00 90.00 121 LEU A CA 1
ATOM 900 C C . LEU A 1 121 ? 11.090 -0.211 -7.192 1.00 90.00 121 LEU A C 1
ATOM 902 O O . LEU A 1 121 ? 10.499 0.259 -8.171 1.00 90.00 121 LEU A O 1
ATOM 906 N N . TRP A 1 122 ? 12.332 0.144 -6.851 1.00 88.50 122 TRP A N 1
ATOM 907 C CA . TRP A 1 122 ? 13.149 1.092 -7.593 1.00 88.50 122 TRP A CA 1
ATOM 908 C C . TRP A 1 122 ? 14.640 0.768 -7.460 1.00 88.50 122 TRP A C 1
ATOM 910 O O . TRP A 1 122 ? 15.234 0.981 -6.403 1.00 88.50 122 TRP A O 1
ATOM 920 N N . ASP A 1 123 ? 15.251 0.348 -8.566 1.00 88.19 123 ASP A N 1
ATOM 921 C CA . ASP A 1 123 ? 16.690 0.107 -8.661 1.00 88.19 123 ASP A CA 1
ATOM 922 C C . ASP A 1 123 ? 17.270 0.829 -9.890 1.00 88.19 123 ASP A C 1
ATOM 924 O O . ASP A 1 123 ? 17.044 0.384 -11.016 1.00 88.19 123 ASP A O 1
ATOM 928 N N . PRO A 1 124 ? 18.022 1.933 -9.719 1.00 85.69 124 PRO A N 1
ATOM 929 C CA . PRO A 1 124 ? 18.580 2.680 -10.843 1.00 85.69 124 PRO A CA 1
ATOM 930 C C . PRO A 1 124 ? 19.652 1.906 -11.625 1.00 85.69 124 PRO A C 1
ATOM 932 O O . PRO A 1 124 ? 19.991 2.327 -12.728 1.00 85.69 124 PRO A O 1
ATOM 935 N N . ALA A 1 125 ? 20.193 0.811 -11.081 1.00 87.56 125 ALA A N 1
ATOM 936 C CA . ALA A 1 125 ? 21.179 -0.022 -11.764 1.00 87.56 125 ALA A CA 1
ATOM 937 C C . ALA A 1 125 ? 20.542 -1.077 -12.689 1.00 87.56 125 ALA A C 1
ATOM 939 O O . ALA A 1 125 ? 21.250 -1.696 -13.484 1.00 87.56 125 ALA A O 1
ATOM 940 N N . ARG A 1 126 ? 19.221 -1.293 -12.611 1.00 85.06 126 ARG A N 1
ATOM 941 C CA . ARG A 1 126 ? 18.504 -2.275 -13.435 1.00 85.06 126 ARG A CA 1
ATOM 942 C C . ARG A 1 126 ? 18.041 -1.662 -14.757 1.00 85.06 126 ARG A C 1
ATOM 944 O O . ARG A 1 126 ? 17.552 -0.536 -14.776 1.00 85.06 126 ARG A O 1
ATOM 951 N N . GLU A 1 127 ? 18.081 -2.454 -15.834 1.00 79.50 127 GLU A N 1
ATOM 952 C CA . GLU A 1 127 ? 17.581 -2.073 -17.170 1.00 79.50 127 GLU A CA 1
ATOM 953 C C . GLU A 1 127 ? 16.170 -1.462 -17.107 1.00 79.50 127 GLU A C 1
ATOM 955 O O . GLU A 1 127 ? 15.913 -0.395 -17.664 1.00 79.50 127 GLU A O 1
ATOM 960 N N . ARG A 1 128 ? 15.270 -2.085 -16.334 1.00 80.31 128 ARG A N 1
ATOM 961 C CA . ARG A 1 128 ? 13.973 -1.507 -15.968 1.00 80.31 128 ARG A CA 1
ATOM 962 C C . ARG A 1 128 ? 14.007 -0.979 -14.536 1.00 80.31 128 ARG A C 1
ATOM 964 O O . ARG A 1 128 ? 13.689 -1.707 -13.597 1.00 80.31 128 ARG A O 1
ATOM 971 N N . ALA A 1 129 ? 14.369 0.288 -14.351 1.00 84.31 129 ALA A N 1
ATOM 972 C CA . ALA A 1 129 ? 14.577 0.836 -13.007 1.00 84.31 129 ALA A CA 1
ATOM 973 C C . ALA A 1 129 ? 13.342 0.724 -12.089 1.00 84.31 129 ALA A C 1
ATOM 975 O O . ALA A 1 129 ? 13.455 0.328 -10.930 1.00 84.31 129 ALA A O 1
ATOM 976 N N . ALA A 1 130 ? 12.144 0.990 -12.619 1.00 86.88 130 ALA A N 1
ATOM 977 C CA . ALA A 1 130 ? 10.887 0.792 -11.901 1.00 86.88 130 ALA A CA 1
ATOM 978 C C . ALA A 1 130 ? 10.353 -0.632 -12.097 1.00 86.88 130 ALA A C 1
ATOM 980 O O . ALA A 1 130 ? 10.126 -1.068 -13.227 1.00 86.88 130 ALA A O 1
ATOM 981 N N . LEU A 1 131 ? 10.098 -1.345 -10.997 1.00 88.06 131 LEU A N 1
ATOM 982 C CA . LEU A 1 131 ? 9.400 -2.636 -11.050 1.00 88.06 131 LEU A CA 1
ATOM 983 C C . LEU A 1 131 ? 7.930 -2.467 -11.422 1.00 88.06 131 LEU A C 1
ATOM 985 O O . LEU A 1 131 ? 7.389 -3.262 -12.184 1.00 88.06 131 LEU A O 1
ATOM 989 N N . LEU A 1 132 ? 7.310 -1.412 -10.898 1.00 89.94 132 LEU A N 1
ATOM 990 C CA . LEU A 1 132 ? 5.909 -1.092 -11.114 1.00 89.94 132 LEU A CA 1
ATOM 991 C C . LEU A 1 132 ? 5.805 0.015 -12.164 1.00 89.94 132 LEU A C 1
ATOM 993 O O . LEU A 1 132 ? 6.168 1.163 -11.914 1.00 89.94 132 LEU A O 1
ATOM 997 N N . THR A 1 133 ? 5.311 -0.346 -13.345 1.00 89.12 133 THR A N 1
ATOM 998 C CA . THR A 1 133 ? 5.025 0.583 -14.453 1.00 89.12 133 THR A CA 1
ATOM 999 C C . THR A 1 133 ? 3.551 0.483 -14.847 1.00 89.12 133 THR A C 1
ATOM 1001 O O . THR A 1 133 ? 2.948 -0.560 -14.577 1.00 89.12 133 THR A O 1
ATOM 1004 N N . PRO A 1 134 ? 2.944 1.506 -15.478 1.00 90.00 134 PRO A N 1
ATOM 1005 C CA . PRO A 1 134 ? 1.539 1.448 -15.873 1.00 90.00 134 PRO A CA 1
ATOM 1006 C C . PRO A 1 134 ? 1.222 0.174 -16.657 1.00 90.00 134 PRO A C 1
ATOM 1008 O O . PRO A 1 134 ? 1.971 -0.227 -17.544 1.00 90.00 134 PRO A O 1
ATOM 1011 N N . GLY A 1 135 ? 0.130 -0.485 -16.284 1.00 89.06 135 GLY A N 1
ATOM 1012 C CA . GLY A 1 135 ? -0.270 -1.770 -16.839 1.00 89.06 135 GLY A CA 1
ATOM 1013 C C . GLY A 1 135 ? 0.249 -2.990 -16.080 1.00 89.06 135 GLY A C 1
ATOM 1014 O O . GLY A 1 135 ? -0.447 -3.992 -16.121 1.00 89.06 135 GLY A O 1
ATOM 1015 N N . THR A 1 136 ? 1.350 -2.899 -15.321 1.00 90.88 136 THR A N 1
ATOM 1016 C CA . THR A 1 136 ? 1.948 -4.053 -14.611 1.00 90.88 136 THR A CA 1
ATOM 1017 C C . THR A 1 136 ? 0.918 -4.761 -13.724 1.00 90.88 136 THR A C 1
ATOM 1019 O O . THR A 1 136 ? 0.296 -4.129 -12.859 1.00 90.88 136 THR A O 1
ATOM 1022 N N . ARG A 1 137 ? 0.754 -6.075 -13.909 1.00 93.88 137 ARG A N 1
ATOM 1023 C CA . ARG A 1 137 ? -0.023 -6.953 -13.017 1.00 93.88 137 ARG A CA 1
ATOM 1024 C C . ARG A 1 137 ? 0.722 -7.191 -11.707 1.00 93.88 137 ARG A C 1
ATOM 1026 O O . ARG A 1 137 ? 1.910 -7.494 -11.708 1.00 93.88 137 ARG A O 1
ATOM 1033 N N . VAL A 1 138 ? 0.008 -7.098 -10.590 1.00 95.25 138 VAL A N 1
ATOM 1034 C CA . VAL A 1 138 ? 0.565 -7.242 -9.240 1.00 95.25 138 VAL A CA 1
ATOM 1035 C C . VAL A 1 138 ? -0.268 -8.226 -8.425 1.00 95.25 138 VAL A C 1
ATOM 1037 O O . VAL A 1 138 ? -1.500 -8.236 -8.508 1.00 95.25 138 VAL A O 1
ATOM 1040 N N . ARG A 1 139 ? 0.405 -9.036 -7.607 1.00 96.12 139 ARG A N 1
ATOM 1041 C CA . ARG A 1 139 ? -0.208 -9.915 -6.611 1.00 96.12 139 ARG A CA 1
ATOM 1042 C C . ARG A 1 139 ? 0.480 -9.718 -5.268 1.00 96.12 139 ARG A C 1
ATOM 1044 O O . ARG A 1 139 ? 1.697 -9.816 -5.170 1.00 96.12 139 ARG A O 1
ATOM 1051 N N . PHE A 1 140 ? -0.290 -9.467 -4.218 1.00 96.88 140 PHE A N 1
ATOM 1052 C CA . PHE A 1 140 ? 0.261 -9.439 -2.865 1.00 96.88 140 PHE A CA 1
ATOM 1053 C C . PHE A 1 140 ? 0.339 -10.856 -2.301 1.00 96.88 140 PHE A C 1
ATOM 1055 O O . PHE A 1 140 ? -0.619 -11.620 -2.404 1.00 96.88 140 PHE A O 1
ATOM 1062 N N . VAL A 1 141 ? 1.456 -11.204 -1.672 1.00 96.44 141 VAL A N 1
ATOM 1063 C CA . VAL A 1 141 ? 1.682 -12.504 -1.024 1.00 96.44 141 VAL A CA 1
ATOM 1064 C C . VAL A 1 141 ? 2.097 -12.288 0.429 1.00 96.44 141 VAL A C 1
ATOM 1066 O O . VAL A 1 141 ? 2.588 -11.220 0.776 1.00 96.44 141 VAL A O 1
ATOM 1069 N N . THR A 1 142 ? 1.873 -13.261 1.313 1.00 95.75 142 THR A N 1
ATOM 1070 C CA . THR A 1 142 ? 2.362 -13.144 2.696 1.00 95.75 142 THR A CA 1
ATOM 1071 C C . THR A 1 142 ? 3.876 -13.299 2.691 1.00 95.75 142 THR A C 1
ATOM 1073 O O . THR A 1 142 ? 4.399 -14.252 2.113 1.00 95.75 142 THR A O 1
ATOM 1076 N N . ALA A 1 143 ? 4.577 -12.375 3.339 1.00 88.56 143 ALA A N 1
ATOM 1077 C CA . ALA A 1 143 ? 6.003 -12.493 3.592 1.00 88.56 143 ALA A CA 1
ATOM 1078 C C . ALA A 1 143 ? 6.232 -13.536 4.696 1.00 88.56 143 ALA A C 1
ATOM 1080 O O . ALA A 1 143 ? 6.371 -13.148 5.842 1.00 88.56 143 ALA A O 1
ATOM 1081 N N . ASP A 1 144 ? 6.115 -14.819 4.337 1.00 65.88 144 ASP A N 1
ATOM 1082 C CA . ASP A 1 144 ? 6.716 -16.015 4.971 1.00 65.88 144 ASP A CA 1
ATOM 1083 C C . ASP A 1 144 ? 6.312 -17.284 4.180 1.00 65.88 144 ASP A C 1
ATOM 1085 O O . ASP A 1 144 ? 5.861 -18.296 4.709 1.00 65.88 144 ASP A O 1
ATOM 1089 N N . ALA A 1 145 ? 6.458 -17.189 2.852 1.00 49.62 145 ALA A N 1
ATOM 1090 C CA . ALA A 1 145 ? 6.478 -18.301 1.892 1.00 49.62 145 ALA A CA 1
ATOM 1091 C C . ALA A 1 145 ? 7.513 -18.068 0.764 1.00 49.62 145 ALA A C 1
ATOM 1093 O O . ALA A 1 145 ? 7.576 -18.828 -0.193 1.00 49.62 145 ALA A O 1
ATOM 1094 N N . ALA 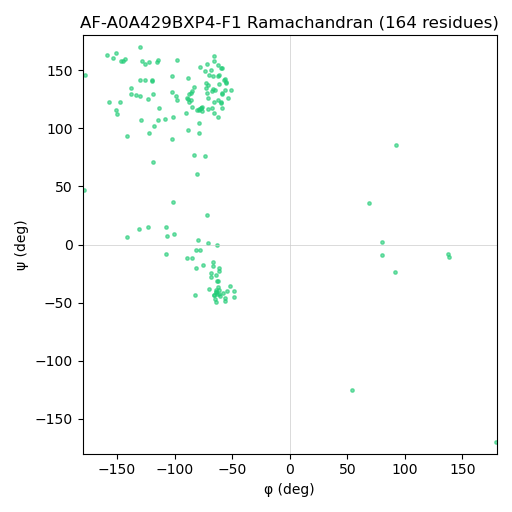A 1 146 ? 8.327 -17.008 0.864 1.00 45.62 146 ALA A N 1
ATOM 1095 C CA . ALA A 1 146 ? 9.349 -16.630 -0.119 1.00 45.62 146 ALA A CA 1
ATOM 1096 C C . ALA A 1 146 ? 10.761 -17.040 0.343 1.00 45.62 146 ALA A C 1
ATOM 1098 O O . ALA A 1 146 ? 11.730 -16.309 0.149 1.00 45.62 146 ALA A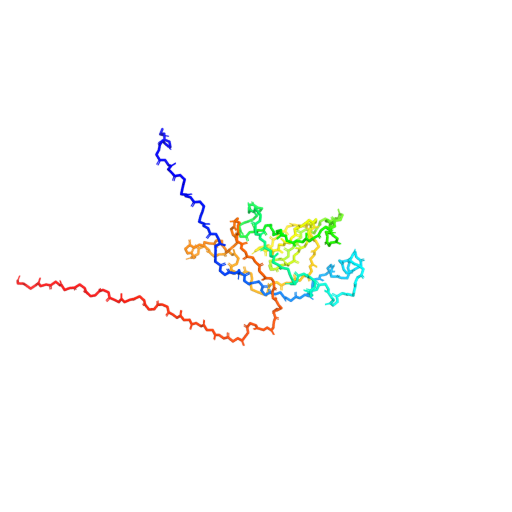 O 1
ATOM 1099 N N . ALA A 1 147 ? 10.858 -18.195 0.998 1.00 42.91 147 ALA A N 1
ATOM 1100 C CA . ALA A 1 147 ? 12.114 -18.873 1.272 1.00 42.91 147 ALA A CA 1
ATOM 1101 C C . ALA A 1 147 ? 12.073 -20.235 0.580 1.00 42.91 147 ALA A C 1
ATOM 1103 O O . ALA A 1 147 ? 11.927 -21.252 1.236 1.00 42.91 147 ALA A O 1
ATOM 1104 N N . ASP A 1 148 ? 12.148 -20.221 -0.748 1.00 31.14 148 ASP A N 1
ATOM 1105 C CA . ASP A 1 148 ? 12.839 -21.258 -1.504 1.00 31.14 148 ASP A CA 1
ATOM 1106 C C . ASP A 1 148 ? 13.349 -20.624 -2.795 1.00 31.14 148 ASP A C 1
ATOM 1108 O O . ASP A 1 148 ? 12.606 -20.067 -3.604 1.00 31.14 148 ASP A O 1
ATOM 1112 N N . GLY A 1 149 ? 14.673 -20.600 -2.912 1.00 42.91 149 GLY A N 1
ATOM 1113 C CA . GLY A 1 149 ? 15.363 -19.985 -4.024 1.00 42.91 149 GLY A CA 1
ATOM 1114 C C . GLY A 1 149 ? 15.111 -20.731 -5.324 1.00 42.91 149 GLY A C 1
ATOM 1115 O O . GLY A 1 149 ? 15.105 -21.955 -5.382 1.00 42.91 149 GLY A O 1
ATOM 1116 N N . THR A 1 150 ? 15.037 -19.984 -6.414 1.00 33.94 150 THR A N 1
ATOM 1117 C CA . THR A 1 150 ? 15.630 -20.439 -7.667 1.00 33.94 150 THR A CA 1
ATOM 1118 C C . THR A 1 150 ? 16.236 -19.224 -8.342 1.00 33.94 150 THR A C 1
ATOM 1120 O O . THR A 1 150 ? 15.586 -18.481 -9.071 1.00 33.94 150 THR A O 1
ATOM 1123 N N . GLY A 1 151 ? 17.526 -19.020 -8.077 1.00 39.16 151 GLY A N 1
ATOM 1124 C CA . GLY A 1 151 ? 18.371 -18.413 -9.085 1.00 39.16 151 GLY A CA 1
ATOM 1125 C C . GLY A 1 151 ? 18.381 -19.352 -10.285 1.00 39.16 151 GLY A C 1
ATOM 1126 O O . GLY A 1 151 ? 18.702 -20.528 -10.155 1.00 39.16 151 GLY A O 1
ATOM 1127 N N . THR A 1 152 ? 18.023 -18.843 -11.452 1.00 32.91 152 THR A N 1
ATOM 1128 C CA . THR A 1 152 ? 18.508 -19.403 -12.708 1.00 32.91 152 THR A CA 1
ATOM 1129 C C . THR A 1 152 ? 19.292 -18.291 -13.364 1.00 32.91 152 THR A C 1
ATOM 1131 O O . THR A 1 152 ? 18.737 -17.322 -13.876 1.00 32.91 152 THR A O 1
ATOM 1134 N N . GLY A 1 153 ? 20.613 -18.405 -13.246 1.00 33.66 153 GLY A N 1
ATOM 1135 C CA . GLY A 1 153 ? 21.530 -17.600 -14.025 1.00 33.66 153 GLY A CA 1
ATOM 1136 C C . GLY A 1 153 ? 21.282 -17.853 -15.505 1.00 33.66 153 GLY A C 1
ATOM 1137 O O . GLY A 1 153 ? 21.257 -18.998 -15.950 1.00 33.66 153 GLY A O 1
ATOM 1138 N N . SER A 1 154 ? 21.135 -16.778 -16.270 1.00 35.09 154 SER A N 1
ATOM 1139 C CA . SER A 1 154 ? 21.384 -16.834 -17.703 1.00 35.09 154 SER A CA 1
ATOM 1140 C C . SER A 1 154 ? 22.861 -16.533 -17.909 1.00 35.09 154 SER A C 1
ATOM 1142 O O . SER A 1 154 ? 23.288 -15.379 -17.877 1.00 35.09 154 SER A O 1
ATOM 1144 N N . ALA A 1 155 ? 23.646 -17.594 -18.075 1.00 34.66 155 ALA A N 1
ATOM 1145 C CA . ALA A 1 155 ? 24.997 -17.507 -18.596 1.00 34.66 155 ALA A CA 1
ATOM 1146 C C . ALA A 1 155 ? 24.930 -16.948 -20.026 1.00 34.66 155 ALA A C 1
ATOM 1148 O O . ALA A 1 155 ? 24.460 -17.624 -20.939 1.00 34.66 155 ALA A O 1
ATOM 1149 N N . ALA A 1 156 ? 25.390 -15.712 -20.220 1.00 33.97 156 ALA A N 1
ATOM 1150 C CA . ALA A 1 156 ? 25.701 -15.203 -21.546 1.00 33.97 156 ALA A CA 1
ATOM 1151 C C . ALA A 1 156 ? 27.130 -15.625 -21.899 1.00 33.97 156 ALA A C 1
ATOM 1153 O O . ALA A 1 156 ? 28.093 -15.308 -21.198 1.00 33.97 156 ALA A O 1
ATOM 1154 N N . ALA A 1 157 ? 27.213 -16.407 -22.969 1.00 34.94 157 ALA A N 1
ATOM 1155 C CA . ALA A 1 157 ? 28.416 -16.978 -23.534 1.00 34.94 157 ALA A CA 1
ATOM 1156 C C . ALA A 1 157 ? 29.468 -15.911 -23.866 1.00 34.94 157 ALA A C 1
ATOM 1158 O O . ALA A 1 157 ? 29.171 -14.847 -24.408 1.00 34.94 157 ALA A O 1
ATOM 1159 N N . GLN A 1 158 ? 30.719 -16.249 -23.564 1.00 30.67 158 GLN A N 1
ATOM 1160 C CA . GLN A 1 158 ? 31.902 -15.512 -23.977 1.00 30.67 158 GLN A CA 1
ATOM 1161 C C . GLN A 1 158 ? 32.054 -15.629 -25.499 1.00 30.67 158 GLN A C 1
ATOM 1163 O O . GLN A 1 158 ? 32.251 -16.725 -26.023 1.00 30.67 158 GLN A O 1
ATOM 1168 N N . ALA A 1 159 ? 31.985 -14.501 -26.204 1.00 34.41 159 ALA A N 1
ATOM 1169 C CA . ALA A 1 159 ? 32.461 -14.404 -27.575 1.00 34.41 159 ALA A CA 1
ATOM 1170 C C . ALA A 1 159 ? 33.989 -14.262 -27.540 1.00 34.41 159 ALA A C 1
ATOM 1172 O O . ALA A 1 159 ? 34.527 -13.213 -27.190 1.00 34.41 159 ALA A O 1
ATOM 1173 N N . THR A 1 160 ? 34.685 -15.345 -27.869 1.00 35.62 160 THR A N 1
ATOM 1174 C CA . THR A 1 160 ? 36.103 -15.319 -28.226 1.00 35.62 160 THR A CA 1
ATOM 1175 C C . THR A 1 160 ? 36.207 -14.842 -29.673 1.00 35.62 160 THR A C 1
ATOM 1177 O O . THR A 1 160 ? 35.688 -15.481 -30.584 1.00 35.62 160 THR A O 1
ATOM 1180 N N . SER A 1 161 ? 36.848 -13.693 -29.884 1.00 36.31 161 SER A N 1
ATOM 1181 C CA . SER A 1 161 ? 37.265 -13.248 -31.216 1.00 36.31 161 SER A CA 1
ATOM 1182 C C . SER A 1 161 ? 38.648 -13.840 -31.514 1.00 36.31 161 SER A C 1
ATOM 1184 O O . SER A 1 161 ? 39.533 -13.698 -30.666 1.00 36.31 161 SER A O 1
ATOM 1186 N N . PRO A 1 162 ? 38.876 -14.488 -32.670 1.00 40.53 162 PRO A N 1
ATOM 1187 C CA . PRO A 1 162 ? 40.212 -14.842 -33.118 1.00 40.53 162 PRO A CA 1
ATOM 1188 C C . PRO A 1 162 ? 40.784 -13.688 -33.951 1.00 40.53 162 PRO A C 1
ATOM 1190 O O . PRO A 1 162 ? 40.179 -13.279 -34.939 1.00 40.53 162 PRO A O 1
ATOM 1193 N N . GLU A 1 163 ? 41.966 -13.191 -33.593 1.00 37.75 163 GLU A N 1
ATOM 1194 C CA . GLU A 1 163 ? 42.786 -12.403 -34.515 1.00 37.75 163 GLU A CA 1
ATOM 1195 C C . GLU A 1 163 ? 43.992 -13.259 -34.926 1.00 37.75 163 GLU A C 1
ATOM 1197 O O . GLU A 1 163 ? 44.867 -13.579 -34.121 1.00 37.75 163 GLU A O 1
ATOM 1202 N N . ALA A 1 164 ? 43.966 -13.707 -36.185 1.00 40.56 164 ALA A N 1
ATOM 1203 C CA . ALA A 1 164 ? 45.128 -14.175 -36.936 1.00 40.56 164 ALA A CA 1
ATOM 1204 C C . ALA A 1 164 ? 46.122 -12.998 -37.051 1.00 40.56 164 ALA A C 1
ATOM 1206 O O . ALA A 1 164 ? 45.695 -11.870 -37.240 1.00 40.56 164 ALA A O 1
ATOM 1207 N N . GLY A 1 165 ? 47.435 -13.133 -36.896 1.00 38.91 165 GLY A N 1
ATOM 1208 C CA . GLY A 1 165 ? 48.292 -14.139 -37.505 1.00 38.91 165 GLY A CA 1
ATOM 1209 C C . GLY A 1 165 ? 48.866 -13.593 -38.816 1.00 38.91 165 GLY A C 1
ATOM 1210 O O . GLY A 1 165 ? 48.265 -13.841 -39.856 1.00 38.91 165 GLY A O 1
ATOM 1211 N N . ALA A 1 166 ? 49.985 -12.856 -38.736 1.00 38.62 166 ALA A N 1
ATOM 1212 C CA . ALA A 1 166 ? 51.146 -12.850 -39.651 1.00 38.62 166 ALA A CA 1
ATOM 1213 C C . ALA A 1 166 ? 52.047 -11.635 -39.378 1.00 38.62 166 ALA A C 1
ATOM 1215 O O . ALA A 1 166 ? 51.550 -10.493 -39.486 1.00 38.62 166 ALA A O 1
#

Foldseek 3Di:
DDPVPDDDPPDDPQPDDAAEFAWDQPFPLLCVLCVLLVHDSVCSLVLQQVWKWFFAADDPDQLKGWIATAPQSSADDFAPDKAQWDAAQFWFGHGRTIIGHLHI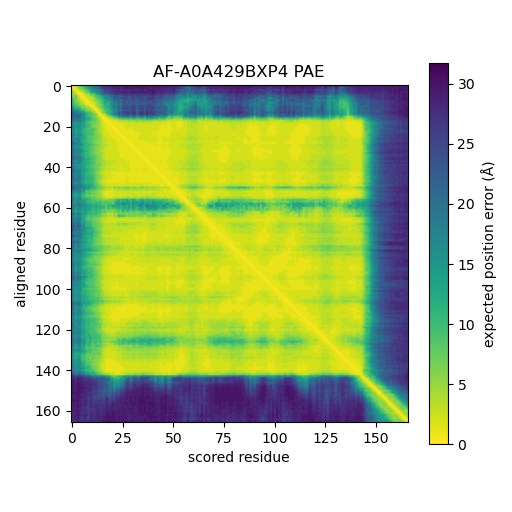HIGRTGTRTGRPDSCQSADPVDPPRGPHHGGHMHGYDHPPPPPDDDDDDDDDDDDDDDDDDD

Nearest PDB structures (foldseek):
  3mml-assembly1_B  TM=8.783E-01  e=5.933E-17  Mycolicibacterium smegmatis MC2 155
  3opf-assembly2_B  TM=9.261E-01  e=4.867E-15  Thermus thermophilus HB8
  3ore-assembly1_A  TM=9.344E-01  e=9.054E-15  Thermus thermophilus HB8
  3opf-assembly3_C  TM=9.315E-01  e=1.583E-14  Thermus thermophilus HB8
  3oep-assembly1_A  TM=9.351E-01  e=4.273E-14  Thermus thermophilus HB8

Mean predicted aligned error: 10.28 Å

Radius of gyration: 20.22 Å; Cα contacts (8 Å, |Δi|>4): 315; chains: 1; bounding box: 68×42×53 Å